Protein AF-A0A3P6RAM7-F1 (afdb_monomer_lite)

Foldseek 3Di:
DDDPPDPPPPPDDDDPVRVVVDDQQDAEDEDDDPPPPCPDPPVDLRYAYEEEPVVLVVCCVPPVPSSVVCVVSHHYHYDYDPVD

Organism: NCBI:txid637853

Radius of gyration: 15.34 Å; chains: 1; bounding box: 31×33×45 Å

pLDDT: mean 75.48, std 17.07, range [39.75, 94.06]

Sequence (84 aa):
MTRPPSKSSKMMLICRKLSDLICPWATSAVLKTMSMTTDDILQKRRNLLSLAESNCLKMAQKFPAEFNQTAKDYLVRVTPNAAR

Structure (mmCIF, N/CA/C/O backbone):
data_AF-A0A3P6RAM7-F1
#
_entry.id   AF-A0A3P6RAM7-F1
#
loop_
_atom_site.group_PDB
_atom_site.id
_atom_site.type_symbol
_atom_site.label_atom_id
_atom_site.label_alt_id
_atom_site.label_comp_id
_atom_site.label_asym_id
_atom_site.label_entity_id
_atom_site.label_seq_id
_atom_site.pdbx_PDB_ins_code
_atom_site.Cartn_x
_atom_site.Cartn_y
_atom_site.Cartn_z
_atom_site.occupancy
_atom_site.B_iso_or_equiv
_atom_site.auth_seq_id
_atom_site.auth_comp_id
_atom_site.auth_asym_id
_atom_site.auth_atom_id
_atom_site.pdbx_PDB_model_num
ATOM 1 N N . MET A 1 1 ? 6.960 -4.346 -35.640 1.00 40.28 1 MET A N 1
ATOM 2 C CA . MET A 1 1 ? 7.222 -4.694 -34.226 1.00 40.28 1 MET A CA 1
ATOM 3 C C . MET A 1 1 ? 5.950 -4.459 -33.427 1.00 40.28 1 MET A C 1
ATOM 5 O O . MET A 1 1 ? 5.629 -3.325 -33.098 1.00 40.28 1 MET A O 1
ATOM 9 N N . THR A 1 2 ? 5.164 -5.506 -33.208 1.00 39.75 2 THR A N 1
ATOM 10 C CA . THR A 1 2 ? 3.911 -5.452 -32.448 1.00 39.75 2 THR A CA 1
ATOM 11 C C . THR A 1 2 ? 4.232 -5.478 -30.955 1.00 39.75 2 THR A C 1
ATOM 13 O O . THR A 1 2 ? 4.786 -6.447 -30.443 1.00 39.75 2 THR A O 1
ATOM 16 N N . ARG A 1 3 ? 3.924 -4.381 -30.250 1.00 41.50 3 ARG A N 1
ATOM 17 C CA . ARG A 1 3 ? 3.968 -4.319 -28.781 1.00 41.50 3 ARG A CA 1
ATOM 18 C C . ARG A 1 3 ? 3.071 -5.443 -28.238 1.00 41.50 3 ARG A C 1
ATOM 20 O O . ARG A 1 3 ? 1.917 -5.505 -28.666 1.00 41.50 3 ARG A O 1
ATOM 27 N N . PRO A 1 4 ? 3.538 -6.312 -27.323 1.00 45.81 4 PRO A N 1
ATOM 28 C CA . PRO A 1 4 ? 2.639 -7.260 -26.685 1.00 45.81 4 PRO A CA 1
ATOM 29 C C . PRO A 1 4 ? 1.544 -6.474 -25.947 1.00 45.81 4 PRO A C 1
ATOM 31 O O . PRO A 1 4 ? 1.843 -5.416 -25.376 1.00 45.81 4 PRO A O 1
ATOM 34 N N . PRO A 1 5 ? 0.285 -6.945 -25.971 1.00 45.78 5 PRO A N 1
ATOM 35 C CA . PRO A 1 5 ? -0.795 -6.295 -25.245 1.00 45.78 5 PRO A CA 1
ATOM 36 C C . PRO A 1 5 ? -0.388 -6.184 -23.776 1.00 45.78 5 PRO A C 1
ATOM 38 O O . PRO A 1 5 ? 0.024 -7.170 -23.156 1.00 45.78 5 PRO A O 1
ATOM 41 N N . SER A 1 6 ? -0.451 -4.969 -23.225 1.00 53.09 6 SER A N 1
ATOM 42 C CA . SER A 1 6 ? -0.231 -4.754 -21.801 1.00 53.09 6 SER A CA 1
ATOM 43 C C . SER A 1 6 ? -1.215 -5.649 -21.057 1.00 53.09 6 SER A C 1
ATOM 45 O O . SER A 1 6 ? -2.423 -5.564 -21.277 1.00 53.09 6 SER A O 1
ATOM 47 N N . LYS A 1 7 ? -0.705 -6.564 -20.222 1.00 49.34 7 LYS A N 1
ATOM 48 C CA . LYS A 1 7 ? -1.545 -7.411 -19.371 1.00 49.34 7 LYS A CA 1
ATOM 49 C C . LYS A 1 7 ? -2.439 -6.472 -18.570 1.00 49.34 7 LYS A C 1
ATOM 51 O O . LYS A 1 7 ? -1.966 -5.812 -17.645 1.00 49.34 7 LYS A O 1
ATOM 56 N N . SER A 1 8 ? -3.709 -6.361 -18.954 1.00 49.00 8 SER A N 1
ATOM 57 C CA . SER A 1 8 ? -4.686 -5.638 -18.157 1.00 49.00 8 SER A CA 1
ATOM 58 C C . SER A 1 8 ? -4.647 -6.288 -16.782 1.00 49.00 8 SER A C 1
ATOM 60 O O . SER A 1 8 ? -4.845 -7.502 -16.685 1.00 49.00 8 SER A O 1
ATOM 62 N N . SER A 1 9 ? -4.349 -5.508 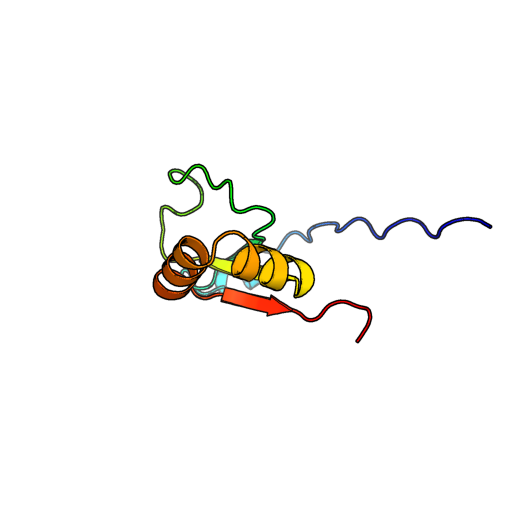-15.747 1.00 58.53 9 SER A N 1
ATOM 63 C CA . SER A 1 9 ? -4.503 -5.926 -14.357 1.00 58.53 9 SER A CA 1
ATOM 64 C C . SER A 1 9 ? -5.995 -6.168 -14.117 1.00 58.53 9 SER A C 1
ATOM 66 O O . SER A 1 9 ? -6.724 -5.292 -13.656 1.00 58.53 9 SER A O 1
ATOM 68 N N . LYS A 1 10 ? -6.498 -7.322 -14.565 1.00 59.12 10 LYS A N 1
ATOM 69 C CA . LYS A 1 10 ? -7.857 -7.762 -14.283 1.00 59.12 10 LYS A CA 1
ATOM 70 C C . LYS A 1 10 ? -7.854 -8.134 -12.813 1.00 59.12 10 LYS A C 1
ATOM 72 O O . LYS A 1 10 ? -7.293 -9.156 -12.427 1.00 59.12 10 LYS A O 1
ATOM 77 N N . MET A 1 11 ? -8.421 -7.251 -12.003 1.00 61.75 11 MET A N 1
ATOM 78 C CA . MET A 1 11 ? -8.604 -7.487 -10.581 1.00 61.75 11 MET A CA 1
ATOM 79 C C . MET A 1 11 ? -9.456 -8.752 -10.427 1.00 61.75 11 MET A C 1
ATOM 81 O O . MET A 1 11 ? -10.580 -8.809 -10.925 1.00 61.75 11 MET A O 1
ATOM 85 N N . MET A 1 12 ? -8.892 -9.795 -9.822 1.00 72.5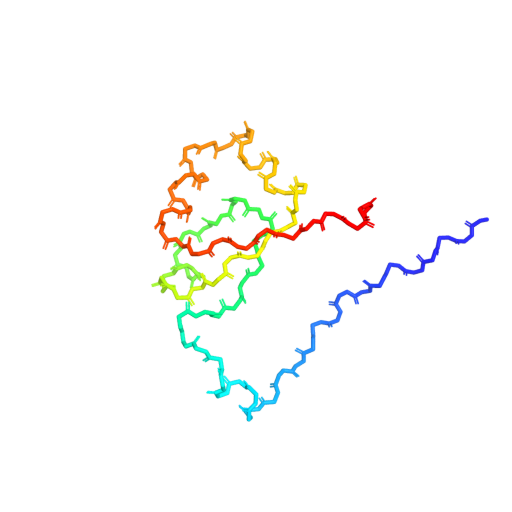0 12 MET A N 1
ATOM 86 C CA . MET A 1 12 ? -9.633 -11.021 -9.541 1.00 72.50 12 MET A CA 1
ATOM 87 C C . MET A 1 12 ? -10.642 -10.751 -8.426 1.00 72.50 12 MET A C 1
ATOM 89 O O . MET A 1 12 ? -10.303 -10.149 -7.408 1.00 72.50 12 MET A O 1
ATOM 93 N N . LEU A 1 13 ? -11.881 -11.204 -8.619 1.00 80.69 13 LEU A N 1
ATOM 94 C CA . LEU A 1 13 ? -12.889 -11.188 -7.565 1.00 80.69 13 LEU A CA 1
ATOM 95 C C . LEU A 1 13 ? -12.552 -12.279 -6.544 1.00 80.69 13 LEU A C 1
ATOM 97 O O . LEU A 1 13 ? -12.318 -13.431 -6.910 1.00 80.69 13 LEU A O 1
ATOM 101 N N . ILE A 1 14 ? -12.519 -11.912 -5.264 1.00 83.06 14 ILE A N 1
ATOM 102 C CA . ILE A 1 14 ? -12.251 -12.838 -4.162 1.00 83.06 14 ILE A CA 1
ATOM 103 C C . ILE A 1 14 ? -13.582 -13.456 -3.724 1.00 83.06 14 ILE A C 1
ATOM 105 O O . ILE A 1 14 ? -14.556 -12.743 -3.485 1.00 83.06 14 ILE A O 1
ATOM 109 N N . CYS A 1 15 ? -13.647 -14.785 -3.624 1.00 89.50 15 CYS A N 1
ATOM 110 C CA . CYS A 1 15 ? -14.832 -15.457 -3.099 1.00 89.50 15 CYS A CA 1
ATOM 111 C C . CYS A 1 15 ? -14.935 -15.265 -1.578 1.00 89.50 15 CYS A C 1
ATOM 113 O O . CYS A 1 15 ? -13.931 -15.079 -0.891 1.00 89.50 15 CYS A O 1
ATOM 115 N N . ARG A 1 16 ? -16.149 -15.367 -1.029 1.00 89.44 16 ARG A N 1
ATOM 116 C CA . ARG A 1 16 ? -16.408 -15.111 0.397 1.00 89.44 16 ARG A CA 1
ATOM 117 C C . ARG A 1 16 ? -15.480 -15.891 1.336 1.00 89.44 16 ARG A C 1
ATOM 119 O O . ARG A 1 16 ? -14.864 -15.288 2.197 1.00 89.44 16 ARG A O 1
ATOM 126 N N . LYS A 1 17 ? -15.275 -17.190 1.081 1.00 93.56 17 LYS A N 1
ATOM 127 C CA . LYS A 1 17 ? -14.397 -18.054 1.894 1.00 93.56 17 LYS A CA 1
ATOM 128 C C . LYS A 1 17 ? -12.965 -17.527 2.010 1.00 93.56 17 LYS A C 1
ATOM 130 O O . LYS A 1 17 ? -12.355 -17.678 3.056 1.00 93.56 17 LYS A O 1
ATOM 135 N N . LEU A 1 18 ? -12.425 -16.937 0.942 1.00 89.25 18 LEU A N 1
ATOM 136 C CA . LEU A 1 18 ? -11.090 -16.336 0.960 1.00 89.25 18 LEU A CA 1
ATOM 137 C C . LEU A 1 18 ? -11.112 -14.937 1.581 1.00 89.25 18 LEU A C 1
ATOM 139 O O . LEU A 1 18 ? -10.175 -14.574 2.281 1.00 89.25 18 LEU A O 1
ATOM 143 N N . SER A 1 19 ? -12.180 -14.167 1.358 1.00 86.06 19 SER A N 1
ATOM 144 C CA . SER A 1 19 ? -12.357 -12.849 1.978 1.00 86.06 19 SER A CA 1
ATOM 145 C C . SER A 1 19 ? -12.461 -12.935 3.501 1.00 86.06 19 SER A C 1
ATOM 147 O O . SER A 1 19 ? -11.925 -12.070 4.184 1.00 86.06 19 SER A O 1
ATOM 149 N N . ASP A 1 20 ? -13.112 -13.973 4.028 1.00 89.25 20 ASP A N 1
ATOM 150 C CA . ASP A 1 20 ? -13.281 -14.191 5.470 1.00 89.25 20 ASP A CA 1
ATOM 151 C C . ASP A 1 20 ? -11.939 -14.487 6.173 1.00 89.25 20 ASP A C 1
ATOM 153 O O . ASP A 1 20 ? -11.815 -14.291 7.380 1.00 89.25 20 ASP A O 1
ATOM 157 N N . LEU A 1 21 ? -10.916 -14.918 5.420 1.00 90.12 21 LEU A N 1
ATOM 158 C CA . LEU A 1 21 ? -9.552 -15.116 5.923 1.00 90.12 21 LEU A CA 1
ATOM 159 C C . LEU A 1 21 ? -8.727 -13.821 5.944 1.00 90.12 21 LEU A C 1
ATOM 161 O O . LEU A 1 21 ? -7.644 -13.796 6.530 1.00 90.12 21 LEU A O 1
ATOM 165 N N . ILE A 1 22 ? -9.189 -12.749 5.291 1.00 85.56 22 ILE A N 1
ATOM 166 C CA . ILE A 1 22 ? -8.457 -11.483 5.258 1.00 85.56 22 ILE A CA 1
ATOM 167 C C . ILE A 1 22 ? -8.623 -10.795 6.610 1.00 85.56 22 ILE A C 1
ATOM 169 O O . ILE A 1 22 ? -9.723 -10.416 7.009 1.00 85.56 22 ILE A O 1
ATOM 173 N N . CYS A 1 23 ? -7.503 -10.580 7.299 1.00 82.56 23 CYS A N 1
ATOM 174 C CA . CYS A 1 23 ? -7.482 -9.796 8.523 1.00 82.56 23 CYS A CA 1
ATOM 175 C C . CYS A 1 23 ? -8.107 -8.411 8.274 1.00 82.56 23 CYS A C 1
ATOM 177 O O . CYS A 1 23 ? -7.626 -7.687 7.397 1.00 82.56 23 CYS A O 1
ATOM 179 N N . PRO A 1 24 ? -9.091 -7.972 9.084 1.00 79.75 24 PRO A N 1
ATOM 180 C CA . PRO A 1 24 ? -9.742 -6.676 8.901 1.00 79.75 24 PRO A CA 1
ATOM 181 C C . PRO A 1 24 ? -8.789 -5.477 8.931 1.00 79.75 24 PRO A C 1
ATOM 183 O O . PRO A 1 24 ? -9.176 -4.406 8.484 1.00 79.75 24 PRO A O 1
ATOM 186 N N . TRP A 1 25 ? -7.580 -5.640 9.483 1.00 76.62 25 TRP A N 1
ATOM 187 C CA . TRP A 1 25 ? -6.528 -4.624 9.577 1.00 76.62 25 TRP A CA 1
ATOM 188 C C . TRP A 1 25 ? -5.470 -4.696 8.459 1.00 76.62 25 TRP A C 1
ATOM 190 O O . TRP A 1 25 ? -4.619 -3.812 8.384 1.00 76.62 25 TRP A O 1
ATOM 200 N N . ALA A 1 26 ? -5.509 -5.719 7.599 1.00 77.25 26 ALA A N 1
ATOM 201 C CA . ALA A 1 26 ? -4.520 -5.964 6.543 1.00 77.25 26 ALA A CA 1
ATOM 202 C C . ALA A 1 26 ? -5.133 -5.917 5.133 1.00 77.25 26 ALA A C 1
ATOM 204 O O . ALA A 1 26 ? -4.622 -6.540 4.199 1.00 77.25 26 ALA A O 1
ATOM 205 N N . THR A 1 27 ? -6.240 -5.193 4.963 1.00 81.25 27 THR A N 1
ATOM 206 C CA . THR A 1 27 ? -6.922 -5.116 3.667 1.00 81.25 27 THR A CA 1
ATOM 207 C C . THR A 1 27 ? -6.026 -4.385 2.672 1.00 81.25 27 THR A C 1
ATOM 209 O O . THR A 1 27 ? -5.608 -3.255 2.911 1.00 81.25 27 THR A O 1
ATOM 212 N N . SER A 1 28 ? -5.664 -5.031 1.563 1.00 78.06 28 SER A N 1
ATOM 213 C CA . SER A 1 28 ? -4.711 -4.438 0.624 1.00 78.06 28 SER A CA 1
ATOM 214 C C . SER A 1 28 ? -5.359 -3.314 -0.184 1.00 78.06 28 SER A C 1
ATOM 216 O O . SER A 1 28 ? -6.353 -3.532 -0.873 1.00 78.06 28 SER A O 1
ATOM 218 N N . ALA A 1 29 ? -4.752 -2.129 -0.144 1.00 76.31 29 ALA A N 1
ATOM 219 C CA . ALA A 1 29 ? -5.110 -0.992 -0.980 1.00 76.31 29 ALA A CA 1
ATOM 220 C C . ALA A 1 29 ? -3.910 -0.593 -1.850 1.00 76.31 29 ALA A C 1
ATOM 222 O O . ALA A 1 29 ? -2.768 -0.551 -1.389 1.00 76.31 29 ALA A O 1
ATOM 223 N N . VAL A 1 30 ? -4.151 -0.314 -3.133 1.00 69.94 30 VAL A N 1
ATOM 224 C CA . VAL A 1 30 ? -3.096 0.113 -4.063 1.00 69.94 30 VAL A CA 1
ATOM 225 C C . VAL A 1 30 ? -2.952 1.627 -3.997 1.00 69.94 30 VAL A C 1
ATOM 227 O O . VAL A 1 30 ? -3.885 2.349 -4.347 1.00 69.94 30 VAL A O 1
ATOM 230 N N . LEU A 1 31 ? -1.766 2.109 -3.623 1.00 64.50 31 LEU A N 1
ATOM 231 C CA . LEU A 1 31 ? -1.470 3.538 -3.593 1.00 64.50 31 LEU A CA 1
ATOM 232 C C . LEU A 1 31 ? -0.805 3.958 -4.911 1.00 64.50 31 LEU A C 1
ATOM 234 O O . LEU A 1 31 ? 0.347 3.614 -5.183 1.00 64.50 31 LEU A O 1
ATOM 238 N N . LYS A 1 32 ? -1.543 4.684 -5.760 1.00 61.66 32 LYS A N 1
ATOM 239 C CA . LYS A 1 32 ? -1.050 5.137 -7.078 1.00 61.66 32 LYS A CA 1
ATOM 240 C C . LYS A 1 32 ? -0.477 6.557 -7.056 1.00 61.66 32 LYS A C 1
ATOM 242 O O . LYS A 1 32 ? 0.471 6.830 -7.785 1.00 61.66 32 LYS A O 1
ATOM 247 N N . THR A 1 33 ? -1.025 7.440 -6.226 1.00 57.50 33 THR A N 1
ATOM 248 C CA . THR A 1 33 ? -0.658 8.862 -6.133 1.00 57.50 33 THR A CA 1
ATOM 249 C C . THR A 1 33 ? -0.844 9.361 -4.702 1.00 57.50 33 THR A C 1
ATOM 251 O O . THR A 1 33 ? -1.740 8.891 -4.012 1.00 57.50 33 THR A O 1
ATOM 254 N N . MET A 1 34 ? -0.040 10.343 -4.279 1.00 55.38 34 MET A N 1
ATOM 255 C CA . MET A 1 34 ? -0.181 11.015 -2.974 1.00 55.38 34 MET A CA 1
ATOM 256 C C . MET A 1 34 ? -1.376 11.975 -2.885 1.00 55.38 34 MET A C 1
ATOM 258 O O . MET A 1 34 ? -1.671 12.472 -1.806 1.00 55.38 34 MET A O 1
ATOM 262 N N . SER A 1 35 ? -2.087 12.227 -3.991 1.00 51.62 35 SER A N 1
ATOM 263 C CA . SER A 1 35 ? -3.392 12.893 -3.952 1.00 51.62 35 SER A CA 1
ATOM 264 C C . SER A 1 35 ? -4.410 11.922 -3.355 1.00 51.62 35 SER A C 1
ATOM 266 O O . SER A 1 35 ? -5.158 11.252 -4.062 1.00 51.62 35 SER A O 1
ATOM 268 N N . MET A 1 36 ? -4.356 11.761 -2.039 1.00 50.38 36 MET A N 1
ATOM 269 C CA . MET A 1 36 ? -5.437 11.179 -1.271 1.00 50.38 36 MET A CA 1
ATOM 270 C C . MET A 1 36 ? -6.183 12.354 -0.673 1.00 50.38 36 MET A C 1
ATOM 272 O O . MET A 1 36 ? -5.755 12.935 0.318 1.00 50.38 36 MET A O 1
ATOM 276 N N . THR A 1 37 ? -7.295 12.715 -1.310 1.00 44.94 37 THR A N 1
ATOM 277 C CA . THR A 1 37 ? -8.438 13.242 -0.574 1.00 44.94 37 THR A CA 1
ATOM 278 C C . THR A 1 37 ? -8.652 12.318 0.619 1.00 44.94 37 THR A C 1
ATOM 280 O O . THR A 1 37 ? -8.901 11.117 0.493 1.00 44.94 37 THR A O 1
ATOM 283 N N . THR A 1 38 ? -8.399 12.894 1.778 1.00 49.91 38 THR A N 1
ATOM 284 C CA . THR A 1 38 ? -8.044 12.244 3.031 1.00 49.91 38 THR A CA 1
ATOM 285 C C . THR A 1 38 ? -9.221 11.563 3.727 1.00 49.91 38 THR A C 1
ATOM 287 O O . THR A 1 38 ? -9.015 10.966 4.777 1.00 49.91 38 THR A O 1
ATOM 290 N N . ASP A 1 39 ? -10.433 11.593 3.166 1.00 49.34 39 ASP A N 1
ATOM 291 C CA . ASP A 1 39 ? -11.631 11.410 3.990 1.00 49.34 39 ASP A CA 1
ATOM 292 C C . ASP A 1 39 ? -12.457 10.140 3.782 1.00 49.34 39 ASP A C 1
ATOM 294 O O . ASP A 1 39 ? -13.129 9.748 4.721 1.00 49.34 39 ASP A O 1
ATOM 298 N N . ASP A 1 40 ? -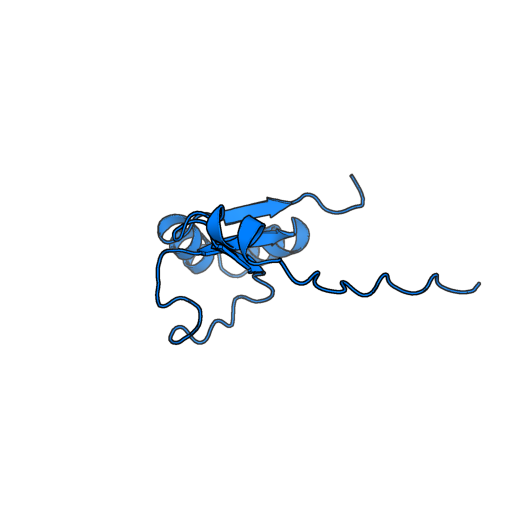12.366 9.409 2.665 1.00 51.16 40 ASP A N 1
ATOM 299 C CA . ASP A 1 40 ? -13.229 8.214 2.503 1.00 51.16 40 ASP A CA 1
ATOM 300 C C . ASP A 1 40 ? -12.472 6.882 2.407 1.00 51.16 40 ASP A C 1
ATOM 302 O O . ASP A 1 40 ? -12.933 5.859 2.913 1.00 51.16 40 ASP A O 1
ATOM 306 N N . ILE A 1 41 ? -11.273 6.856 1.813 1.00 51.56 41 ILE A N 1
ATOM 307 C CA . ILE A 1 41 ? -10.535 5.595 1.578 1.00 51.56 41 ILE A CA 1
ATOM 308 C C . ILE A 1 41 ? -9.597 5.244 2.749 1.00 51.56 41 ILE A C 1
ATOM 310 O O . ILE A 1 41 ? -9.318 4.071 3.004 1.00 51.56 41 ILE A O 1
ATOM 314 N N . LEU A 1 42 ? -9.114 6.252 3.482 1.00 54.38 42 LEU A N 1
ATOM 315 C CA . LEU A 1 42 ? -8.123 6.105 4.556 1.00 54.38 42 LEU A CA 1
ATOM 316 C C . LEU A 1 42 ? -8.719 6.135 5.968 1.00 54.38 42 LEU A C 1
ATOM 318 O O . LEU A 1 42 ? -8.013 5.838 6.930 1.00 54.38 42 LEU A O 1
ATOM 322 N N . GLN A 1 43 ? -10.015 6.425 6.118 1.00 51.38 43 GLN A N 1
ATOM 323 C CA . GLN A 1 43 ? -10.638 6.650 7.429 1.00 51.38 43 GLN A CA 1
ATOM 324 C C . GLN A 1 43 ? -10.702 5.427 8.361 1.00 51.38 43 GLN A C 1
ATOM 326 O O . GLN A 1 43 ? -11.155 5.519 9.501 1.00 51.38 43 GLN A O 1
ATOM 331 N N . LYS A 1 44 ? -10.181 4.271 7.950 1.00 54.25 44 LYS A N 1
ATOM 332 C CA . LYS A 1 44 ? -9.905 3.164 8.864 1.00 54.25 44 LYS A CA 1
ATOM 333 C C . LYS A 1 44 ? -8.442 2.791 8.693 1.00 54.25 44 LYS A C 1
ATOM 335 O O . LYS A 1 44 ? -8.075 2.288 7.639 1.00 54.25 44 LYS A O 1
ATOM 340 N N . ARG A 1 45 ? -7.631 3.011 9.738 1.00 57.34 45 ARG A N 1
ATOM 341 C CA . ARG A 1 45 ? -6.221 2.589 9.937 1.00 57.34 45 ARG A CA 1
ATOM 342 C C . ARG A 1 45 ? -6.018 1.061 9.810 1.00 57.34 45 ARG A C 1
ATOM 344 O O . ARG A 1 45 ? -5.546 0.396 10.723 1.00 57.34 45 ARG A O 1
ATOM 351 N N . ARG A 1 46 ? -6.511 0.469 8.729 1.00 62.38 46 ARG A N 1
ATOM 352 C CA . ARG A 1 46 ? -6.800 -0.960 8.543 1.00 62.38 46 ARG A CA 1
ATOM 353 C C . ARG A 1 46 ? -6.401 -1.454 7.149 1.00 62.38 46 ARG A C 1
ATOM 355 O O . ARG A 1 46 ? -6.774 -2.554 6.743 1.00 62.38 46 ARG A O 1
ATOM 362 N N . ASN A 1 47 ? -5.662 -0.621 6.421 1.00 73.00 47 ASN A N 1
ATOM 363 C CA . ASN A 1 47 ? -5.263 -0.888 5.055 1.00 73.00 47 ASN A CA 1
ATOM 364 C C . ASN A 1 47 ? -3.752 -1.112 4.974 1.00 73.00 47 ASN A C 1
ATOM 366 O O . ASN A 1 47 ? -2.962 -0.310 5.470 1.00 73.00 47 ASN A O 1
ATOM 370 N N . LEU A 1 48 ? -3.371 -2.190 4.293 1.00 83.88 48 LEU A N 1
ATOM 371 C CA . LEU A 1 48 ? -2.012 -2.434 3.830 1.00 83.88 48 LEU A CA 1
ATOM 372 C C . LEU A 1 48 ? -1.807 -1.681 2.513 1.00 83.88 48 LEU A C 1
ATOM 374 O O . LEU A 1 48 ? -2.341 -2.082 1.471 1.00 83.88 48 LEU A O 1
ATOM 378 N N . LEU A 1 49 ? -1.011 -0.616 2.541 1.00 86.75 49 LEU A N 1
ATOM 379 C CA . LEU A 1 49 ? -0.725 0.194 1.359 1.00 86.75 49 LEU A CA 1
ATOM 380 C C . LEU A 1 49 ? 0.322 -0.497 0.495 1.00 86.75 49 LEU A C 1
ATOM 382 O O . LEU A 1 49 ? 1.416 -0.801 0.954 1.00 86.75 49 LEU A O 1
ATOM 386 N N . SER A 1 50 ? -0.004 -0.763 -0.764 1.00 87.38 50 SER A N 1
ATOM 387 C CA . SER A 1 50 ? 0.901 -1.430 -1.704 1.00 87.38 50 SER A CA 1
ATOM 388 C C . SER A 1 50 ? 1.432 -0.465 -2.752 1.00 87.38 50 SER A C 1
ATOM 390 O O . SER A 1 50 ? 0.647 0.187 -3.444 1.00 87.38 50 SER A O 1
ATOM 392 N N . LEU A 1 51 ? 2.759 -0.419 -2.888 1.00 88.81 51 LEU A N 1
ATOM 393 C CA . LEU A 1 51 ? 3.480 0.421 -3.840 1.00 88.81 51 LEU A CA 1
ATOM 394 C C . LEU A 1 51 ? 4.475 -0.392 -4.674 1.00 88.81 51 LEU A C 1
ATOM 396 O O . LEU A 1 51 ? 5.112 -1.329 -4.192 1.00 88.81 51 LEU A O 1
ATOM 400 N N . ALA A 1 52 ? 4.661 0.032 -5.922 1.00 89.69 52 ALA A N 1
ATOM 401 C CA . ALA A 1 52 ? 5.823 -0.349 -6.716 1.00 89.69 52 ALA A CA 1
ATOM 402 C C . ALA A 1 52 ? 7.056 0.455 -6.267 1.00 89.69 52 ALA A C 1
ATOM 404 O O . ALA A 1 52 ? 6.928 1.628 -5.905 1.00 89.69 52 ALA A O 1
ATOM 405 N N . GLU A 1 53 ? 8.246 -0.139 -6.353 1.00 92.38 53 GLU A N 1
ATOM 406 C CA . GLU A 1 53 ? 9.539 0.482 -6.016 1.00 92.38 53 GLU A CA 1
ATOM 407 C C . GLU A 1 53 ? 9.714 1.855 -6.684 1.00 92.38 53 GLU A C 1
ATOM 409 O O . GLU A 1 53 ? 10.028 2.838 -6.016 1.00 92.38 53 GLU A O 1
ATOM 414 N N . SER A 1 54 ? 9.404 1.970 -7.979 1.00 91.31 54 SER A N 1
ATOM 415 C CA . SER A 1 54 ? 9.467 3.250 -8.704 1.00 91.31 54 SER A CA 1
ATOM 416 C C . SER A 1 54 ? 8.553 4.341 -8.127 1.00 91.31 54 SER A C 1
ATOM 418 O O . SER A 1 54 ? 8.924 5.515 -8.122 1.00 91.31 54 SER A O 1
ATOM 420 N N . ASN A 1 55 ? 7.373 3.979 -7.617 1.00 89.19 55 ASN A N 1
ATOM 421 C CA . ASN A 1 55 ? 6.457 4.925 -6.978 1.00 89.19 55 ASN A CA 1
ATOM 422 C C . ASN A 1 55 ? 6.921 5.286 -5.567 1.00 89.19 55 ASN A C 1
ATOM 424 O O . ASN A 1 55 ? 6.857 6.456 -5.199 1.00 89.19 55 ASN A O 1
ATOM 428 N N . CYS A 1 56 ? 7.431 4.312 -4.810 1.00 91.44 56 CYS A N 1
ATOM 429 C CA . CYS A 1 56 ? 8.017 4.543 -3.492 1.00 91.44 56 CYS A CA 1
ATOM 430 C C . CYS A 1 56 ? 9.173 5.549 -3.571 1.00 91.44 56 CYS A C 1
ATOM 432 O O . CYS A 1 56 ? 9.187 6.527 -2.830 1.00 91.44 56 CYS A O 1
ATOM 434 N N . LEU A 1 57 ? 10.095 5.361 -4.521 1.00 93.00 57 LEU A N 1
ATOM 435 C CA . LEU A 1 57 ? 11.221 6.273 -4.734 1.00 93.00 57 LEU A CA 1
ATOM 436 C C . LEU A 1 57 ? 10.747 7.687 -5.090 1.00 93.00 57 LEU A C 1
ATOM 438 O O . LEU A 1 57 ? 11.214 8.657 -4.499 1.00 93.00 57 LEU A O 1
ATOM 442 N N . LYS A 1 58 ? 9.770 7.814 -5.999 1.00 92.25 58 LYS A N 1
ATOM 443 C CA . LYS A 1 58 ? 9.190 9.120 -6.358 1.00 92.25 58 LYS A CA 1
ATOM 444 C C . LYS A 1 58 ? 8.553 9.820 -5.158 1.00 92.25 58 LYS A C 1
ATOM 446 O O . LYS A 1 58 ? 8.703 11.031 -5.028 1.00 92.25 58 LYS A O 1
ATOM 451 N N . MET A 1 59 ? 7.832 9.083 -4.313 1.00 88.50 59 MET A N 1
ATOM 452 C CA . MET A 1 59 ? 7.187 9.635 -3.119 1.00 88.50 59 MET A CA 1
ATOM 453 C C . MET A 1 59 ? 8.213 10.066 -2.074 1.00 88.50 59 MET A C 1
ATOM 455 O O . MET A 1 59 ? 8.140 11.193 -1.603 1.00 88.50 59 MET A O 1
ATOM 459 N N . ALA A 1 60 ? 9.210 9.228 -1.790 1.00 91.31 60 ALA A N 1
ATOM 460 C CA . ALA A 1 60 ? 10.275 9.557 -0.847 1.00 91.31 60 ALA A CA 1
ATOM 461 C C . ALA A 1 60 ? 11.100 10.778 -1.296 1.00 91.31 60 ALA A C 1
ATOM 463 O O . ALA A 1 60 ? 11.517 11.574 -0.463 1.00 91.31 60 ALA A O 1
ATOM 464 N N . GLN A 1 61 ? 11.307 10.950 -2.607 1.00 93.62 61 GLN A N 1
ATOM 465 C CA . GLN A 1 61 ? 12.041 12.093 -3.159 1.00 93.62 61 GLN A CA 1
ATOM 466 C C . GLN A 1 61 ? 11.228 13.392 -3.181 1.00 93.62 61 GLN A C 1
ATOM 468 O O . GLN A 1 61 ? 11.784 14.455 -2.927 1.00 93.62 61 GLN A O 1
ATOM 473 N N . LYS A 1 62 ? 9.936 13.331 -3.533 1.00 92.69 62 LYS A N 1
ATOM 474 C CA . LYS A 1 62 ? 9.107 14.534 -3.726 1.00 92.69 62 LYS A CA 1
ATOM 475 C C . LYS A 1 62 ? 8.365 14.985 -2.468 1.00 92.69 62 LYS A C 1
ATOM 477 O O . LYS A 1 62 ? 8.117 16.175 -2.333 1.00 92.69 62 LYS A O 1
ATOM 482 N N . PHE A 1 63 ? 8.005 14.048 -1.592 1.00 90.44 63 PHE A N 1
ATOM 483 C CA . PHE A 1 63 ? 7.116 14.260 -0.444 1.00 90.44 63 PHE A CA 1
ATOM 484 C C . PHE A 1 63 ? 7.602 13.465 0.787 1.00 90.44 63 PHE A C 1
ATOM 486 O O . PHE A 1 63 ? 6.919 12.550 1.260 1.00 90.44 63 PHE A O 1
ATOM 493 N N . PRO A 1 64 ? 8.828 13.721 1.284 1.00 90.06 64 PRO A N 1
ATOM 494 C CA . PRO A 1 64 ? 9.428 12.911 2.343 1.00 90.06 64 PRO A CA 1
ATOM 495 C C . PRO A 1 64 ? 8.668 12.998 3.675 1.00 90.06 64 PRO A C 1
ATOM 497 O O . PRO A 1 64 ? 8.570 12.000 4.389 1.00 90.06 64 PRO A O 1
ATOM 500 N N . ALA A 1 65 ? 8.116 14.164 4.022 1.00 90.56 65 ALA A N 1
ATOM 501 C CA . ALA A 1 65 ? 7.403 14.360 5.285 1.00 90.56 65 ALA A CA 1
ATOM 502 C C . ALA A 1 65 ? 6.067 13.602 5.297 1.00 90.56 65 ALA A C 1
ATOM 504 O O . ALA A 1 65 ? 5.762 12.875 6.243 1.00 90.56 65 ALA A O 1
ATOM 505 N N . GLU A 1 66 ? 5.313 13.705 4.209 1.00 86.69 66 GLU A N 1
ATOM 506 C CA . GLU A 1 66 ? 4.036 13.030 3.998 1.00 86.69 66 GLU A CA 1
ATOM 507 C C . GLU A 1 66 ? 4.226 11.517 3.892 1.00 86.69 66 GLU A C 1
ATOM 509 O O . GLU A 1 66 ? 3.426 10.742 4.423 1.00 86.69 66 GLU A O 1
ATOM 514 N N . PHE A 1 67 ? 5.316 11.080 3.254 1.00 88.25 67 PHE A N 1
ATOM 515 C CA . PHE A 1 67 ? 5.650 9.664 3.152 1.00 88.25 67 PHE A CA 1
ATOM 516 C C . PHE A 1 67 ? 5.990 9.084 4.525 1.00 88.25 67 PHE A C 1
ATOM 518 O O . PHE A 1 67 ? 5.474 8.028 4.886 1.00 88.25 67 PHE A O 1
ATOM 525 N N . ASN A 1 68 ? 6.784 9.802 5.325 1.00 89.75 68 ASN A N 1
ATOM 526 C CA . ASN A 1 68 ? 7.089 9.406 6.698 1.00 89.75 68 ASN A CA 1
ATOM 527 C C . ASN A 1 68 ? 5.832 9.339 7.568 1.00 89.75 68 ASN A C 1
ATOM 529 O O . ASN A 1 68 ? 5.683 8.399 8.345 1.00 89.75 68 ASN A O 1
ATOM 533 N N . GLN A 1 69 ? 4.921 10.304 7.436 1.00 86.00 69 GLN A N 1
ATOM 534 C CA . GLN A 1 69 ? 3.663 10.278 8.178 1.00 86.00 69 GLN A CA 1
ATOM 535 C C . GLN A 1 69 ? 2.792 9.088 7.750 1.00 86.00 69 GLN A C 1
ATOM 537 O O . GLN A 1 69 ? 2.320 8.329 8.592 1.00 86.00 69 GLN A O 1
ATOM 542 N N . THR A 1 70 ? 2.690 8.836 6.445 1.00 85.44 70 THR A N 1
ATOM 543 C CA . THR A 1 70 ? 1.983 7.670 5.897 1.00 85.44 70 THR A CA 1
ATOM 544 C C . THR A 1 70 ? 2.572 6.355 6.416 1.00 85.44 70 THR A C 1
ATOM 546 O O . THR A 1 70 ? 1.830 5.454 6.793 1.00 85.44 70 THR A O 1
ATOM 549 N N . ALA A 1 71 ? 3.899 6.239 6.475 1.00 86.31 71 ALA A N 1
ATOM 550 C CA . ALA A 1 71 ? 4.576 5.044 6.976 1.00 86.31 71 ALA A CA 1
ATOM 551 C C . ALA A 1 71 ? 4.440 4.854 8.499 1.00 86.31 71 ALA A C 1
ATOM 553 O O . ALA A 1 71 ? 4.577 3.733 8.984 1.00 86.31 71 ALA A O 1
ATOM 554 N N . LYS A 1 72 ? 4.170 5.924 9.260 1.00 87.94 72 LYS A N 1
ATOM 555 C CA . LYS A 1 72 ? 3.830 5.840 10.691 1.00 87.94 72 LYS A CA 1
ATOM 556 C C . LYS A 1 72 ? 2.388 5.392 10.909 1.00 87.94 72 LYS A C 1
ATOM 558 O O . LYS A 1 72 ? 2.122 4.620 11.826 1.00 87.94 72 LYS A O 1
ATOM 563 N N . ASP A 1 73 ? 1.474 5.883 10.078 1.00 83.38 73 ASP A N 1
ATOM 564 C CA . ASP A 1 73 ? 0.038 5.655 10.246 1.00 83.38 73 ASP A CA 1
ATOM 565 C C . ASP A 1 73 ? -0.446 4.332 9.626 1.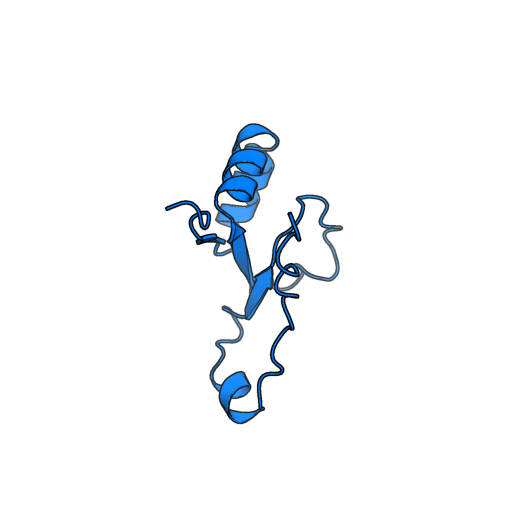00 83.38 73 ASP A C 1
ATOM 567 O O . ASP A 1 73 ? -1.489 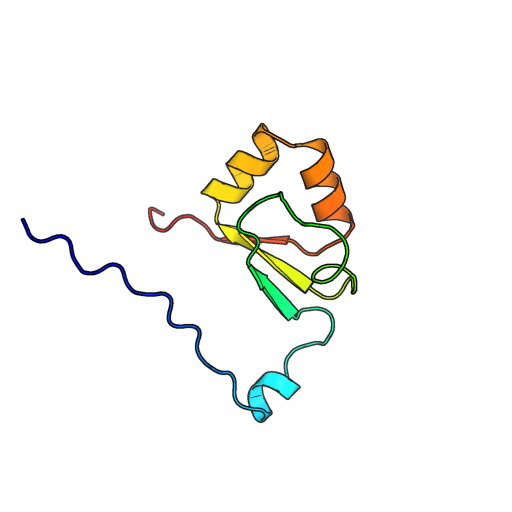3.809 10.030 1.00 83.38 73 ASP A O 1
ATOM 571 N N . TYR A 1 74 ? 0.301 3.773 8.664 1.00 83.75 74 TYR A N 1
ATOM 572 C CA . TYR A 1 74 ? -0.086 2.589 7.891 1.00 83.75 74 TYR A CA 1
ATOM 573 C C . TYR A 1 74 ? 1.076 1.621 7.662 1.00 83.75 74 TYR A C 1
ATOM 575 O O . TYR A 1 74 ? 2.234 2.013 7.534 1.00 83.75 74 TYR A O 1
ATOM 583 N N . LEU A 1 75 ? 0.744 0.337 7.489 1.00 86.69 75 LEU A N 1
ATOM 584 C CA . LEU A 1 75 ? 1.701 -0.643 6.984 1.00 86.69 75 LEU A CA 1
ATOM 585 C C . LEU A 1 75 ? 1.879 -0.450 5.473 1.00 86.69 75 LEU A C 1
ATOM 587 O O . LEU A 1 75 ? 0.918 -0.550 4.705 1.00 86.69 75 LEU A O 1
ATOM 591 N N . VAL A 1 76 ? 3.118 -0.205 5.045 1.00 88.88 76 VAL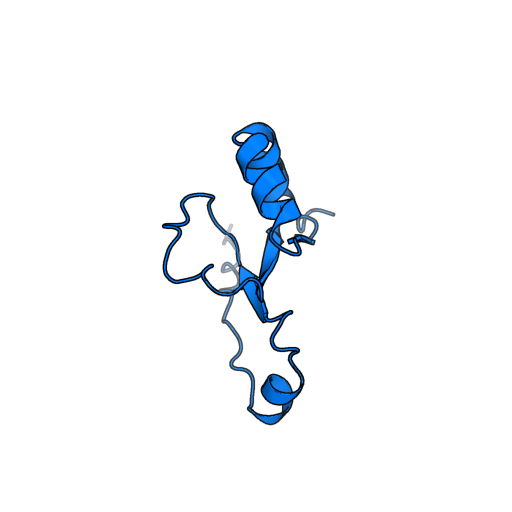 A N 1
ATOM 592 C CA . VAL A 1 76 ? 3.473 0.019 3.639 1.00 88.88 76 VAL A CA 1
ATOM 593 C C . VAL A 1 76 ? 4.251 -1.178 3.092 1.00 88.88 76 VAL A C 1
ATOM 595 O O . VAL A 1 76 ? 5.340 -1.501 3.558 1.00 88.88 76 VAL A O 1
ATOM 598 N N . ARG A 1 77 ? 3.707 -1.831 2.063 1.00 91.19 77 ARG A N 1
ATOM 599 C CA . ARG A 1 77 ? 4.348 -2.903 1.295 1.00 91.19 77 ARG A CA 1
ATOM 600 C C . ARG A 1 77 ? 4.919 -2.344 -0.001 1.00 91.19 77 ARG A C 1
ATOM 602 O O . ARG A 1 77 ? 4.170 -1.891 -0.867 1.00 91.19 77 ARG A O 1
ATOM 609 N N . VAL A 1 78 ? 6.230 -2.474 -0.176 1.00 92.44 78 VAL A N 1
ATOM 610 C CA . VAL A 1 78 ? 6.919 -2.125 -1.423 1.00 92.44 78 VAL A CA 1
ATOM 611 C C . VAL A 1 78 ? 7.251 -3.399 -2.190 1.00 92.44 78 VAL A C 1
ATOM 613 O O . VAL A 1 78 ? 7.765 -4.360 -1.626 1.00 92.44 78 VAL A O 1
ATOM 616 N N . THR A 1 79 ? 6.937 -3.406 -3.481 1.00 92.00 79 THR A N 1
ATOM 617 C CA . THR A 1 79 ? 7.251 -4.510 -4.396 1.00 92.00 79 THR A CA 1
ATOM 618 C C . THR A 1 79 ? 8.306 -4.063 -5.404 1.00 92.00 79 THR A C 1
ATOM 620 O O . THR A 1 79 ? 8.174 -2.956 -5.940 1.00 92.00 79 THR A O 1
ATOM 623 N N . PRO A 1 80 ? 9.349 -4.873 -5.663 1.00 94.06 80 PRO A N 1
ATOM 624 C CA . PRO A 1 80 ? 10.380 -4.507 -6.624 1.00 94.06 80 PRO A CA 1
ATOM 625 C C . PRO A 1 80 ? 9.816 -4.291 -8.027 1.00 94.06 80 PRO A C 1
ATOM 627 O O . PRO A 1 80 ? 8.797 -4.880 -8.403 1.00 94.06 80 PRO A O 1
ATOM 630 N N . ASN A 1 81 ? 10.479 -3.448 -8.816 1.00 89.56 81 ASN A N 1
ATOM 631 C CA . ASN A 1 81 ? 10.111 -3.301 -10.222 1.00 89.56 81 ASN A CA 1
ATOM 632 C C . ASN A 1 81 ? 10.405 -4.605 -10.989 1.00 89.56 81 ASN A C 1
ATOM 634 O O . ASN A 1 81 ? 11.376 -5.294 -10.703 1.00 89.56 81 ASN A O 1
ATOM 638 N N . ALA A 1 82 ? 9.621 -4.884 -12.034 1.00 86.62 82 ALA A N 1
ATOM 639 C CA . ALA A 1 82 ? 9.735 -6.099 -12.853 1.00 86.62 82 ALA A CA 1
ATOM 640 C C . ALA A 1 82 ? 11.063 -6.258 -13.628 1.00 86.62 82 ALA A C 1
ATOM 642 O O . ALA A 1 82 ? 11.230 -7.240 -14.339 1.00 86.62 82 ALA A O 1
ATOM 643 N N . ALA A 1 83 ? 11.958 -5.268 -13.559 1.00 86.19 83 ALA A N 1
ATOM 644 C CA . ALA A 1 83 ? 13.285 -5.316 -14.171 1.00 86.19 83 ALA A CA 1
ATOM 645 C C . ALA A 1 83 ? 14.347 -5.984 -13.273 1.00 86.19 83 ALA A C 1
ATOM 647 O O . ALA A 1 83 ? 15.478 -6.146 -13.723 1.00 86.19 83 ALA A O 1
ATOM 648 N N . ARG A 1 84 ? 14.006 -6.317 -12.020 1.00 76.94 84 ARG A N 1
ATOM 649 C CA . ARG A 1 84 ? 14.795 -7.222 -11.173 1.00 76.94 84 ARG A CA 1
ATOM 650 C C . ARG A 1 84 ? 14.436 -8.669 -11.469 1.00 76.94 84 ARG A C 1
ATOM 652 O O . ARG A 1 84 ? 15.357 -9.502 -11.369 1.00 76.94 84 ARG A O 1
#

Secondary structure (DSSP, 8-state):
--PPPP----PPPPPHHHHTTS-TT-EEEE---S---TTSSSSSS-EEEEEEHHHHHHHHHH-HHHHHHHHHHSEEEEE--TT-